Protein AF-A0A2H1W1T4-F1 (afdb_monomer)

Sequence (93 aa):
MERRDDLRLRVWCACILADDWSSCRVDAPAQELSDKMFFRLIDLVHLMGADLQLLLPAAEDVLTAPELAELAGDPRVHYLLKYGYQCLGHDHA

Secondary structure (DSSP, 8-state):
-HHHHHHHHHHHHHHHHTS--TT--SSSHHHHHHTSHHHHHHHHHHHTT--HHHHSPPHHHHHT-GGGTTGGG-HHHHHHHHHHHHHHHHTT-

pLDDT: mean 88.73, std 10.02, range [39.25, 96.56]

Organism: Spodoptera frugiperda (NCBI:txid7108)

Mean predicted aligned error: 4.1 Å

Nearest PDB structures (foldseek):
  7tdz-assembly1_I  TM=9.023E-01  e=1.128E-03  Xenopus laevis
  7tdz-assembly1_i  TM=9.023E-01  e=1.128E-03  Xenopus laevis

Foldseek 3Di:
DVVVLVVLLVVLLVQQVVDDPPPQDPVCLCVSCCPGSNNVVVVVCVVVVHDCVVRPDDLVCNLPPPSCVVVNVDVSSVNSSVVVVVVVVVVVD

Structure (mmCIF, N/CA/C/O backbone):
data_AF-A0A2H1W1T4-F1
#
_entry.id   AF-A0A2H1W1T4-F1
#
loop_
_atom_site.group_PDB
_atom_site.id
_atom_site.type_symbol
_atom_site.label_atom_id
_atom_site.label_alt_id
_atom_site.label_comp_id
_atom_site.label_asym_id
_atom_site.label_entity_id
_atom_site.label_seq_id
_atom_site.pdbx_PDB_ins_code
_atom_site.Cartn_x
_atom_site.Cartn_y
_atom_site.Cartn_z
_atom_site.occupancy
_atom_site.B_iso_or_equiv
_atom_site.auth_seq_id
_atom_site.auth_comp_id
_atom_site.auth_asym_id
_atom_site.auth_atom_id
_atom_site.pdbx_PDB_model_num
ATOM 1 N N . MET A 1 1 ? -16.122 10.122 -13.927 1.00 59.16 1 MET A N 1
ATOM 2 C CA . MET A 1 1 ? -14.698 10.069 -13.540 1.00 59.16 1 MET A CA 1
ATOM 3 C C . MET A 1 1 ? -14.583 9.459 -12.148 1.00 59.16 1 MET A C 1
ATOM 5 O O . MET A 1 1 ? -13.969 8.410 -12.049 1.00 59.16 1 MET A O 1
ATOM 9 N N . GLU A 1 2 ? -15.347 9.970 -11.175 1.00 69.00 2 GLU A N 1
ATOM 10 C CA . GLU A 1 2 ? -15.462 9.480 -9.781 1.00 69.00 2 GLU A CA 1
ATOM 11 C C . GLU A 1 2 ? -15.522 7.949 -9.638 1.00 69.00 2 GLU A C 1
ATOM 13 O O . GLU A 1 2 ? -14.606 7.352 -9.092 1.00 69.00 2 GLU A O 1
ATOM 18 N N . ARG A 1 3 ? -16.491 7.269 -10.268 1.00 86.25 3 ARG A N 1
ATOM 19 C CA . ARG A 1 3 ? -16.639 5.804 -10.122 1.00 86.25 3 ARG A CA 1
ATOM 20 C C . ARG A 1 3 ? -15.398 4.985 -10.508 1.00 86.25 3 ARG A C 1
ATOM 22 O O . ARG A 1 3 ? -15.193 3.901 -9.969 1.00 86.25 3 ARG A O 1
ATOM 29 N N . ARG A 1 4 ? -14.608 5.442 -11.485 1.00 87.81 4 ARG A N 1
ATOM 30 C CA . ARG A 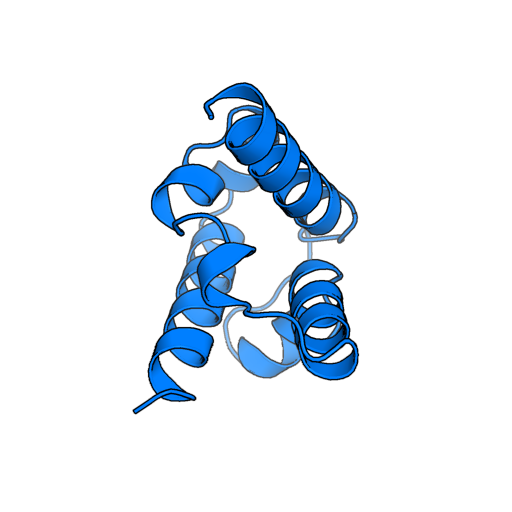1 4 ? -13.383 4.735 -11.896 1.00 87.81 4 ARG A CA 1
ATOM 31 C C . ARG A 1 4 ? -12.312 4.885 -10.824 1.00 87.81 4 ARG A C 1
ATOM 33 O O . ARG A 1 4 ? -11.651 3.906 -10.497 1.00 87.81 4 ARG A O 1
ATOM 40 N N . ASP A 1 5 ? -12.157 6.094 -10.304 1.00 90.19 5 ASP A N 1
ATOM 41 C CA . ASP A 1 5 ? -11.129 6.415 -9.324 1.00 90.19 5 ASP A CA 1
ATOM 42 C C . ASP A 1 5 ? -11.474 5.770 -7.964 1.00 90.19 5 ASP A C 1
ATOM 44 O O . ASP A 1 5 ? -10.583 5.215 -7.323 1.00 90.19 5 ASP A O 1
ATOM 48 N N . ASP A 1 6 ? -12.767 5.668 -7.625 1.00 92.38 6 ASP A N 1
ATOM 49 C CA . ASP A 1 6 ? -13.270 4.893 -6.481 1.00 92.38 6 ASP A CA 1
ATOM 50 C C . ASP A 1 6 ? -12.961 3.396 -6.620 1.00 92.38 6 ASP A C 1
ATOM 52 O O . ASP A 1 6 ? -12.453 2.757 -5.703 1.00 92.38 6 ASP A O 1
ATOM 56 N N . LEU A 1 7 ? -13.264 2.800 -7.781 1.00 93.75 7 LEU A N 1
ATOM 57 C CA . LEU A 1 7 ? -12.988 1.380 -8.025 1.00 93.75 7 LEU A CA 1
ATOM 58 C C . LEU A 1 7 ? -11.490 1.088 -7.982 1.00 93.75 7 LEU A C 1
ATOM 60 O O . LEU A 1 7 ? -11.082 0.065 -7.438 1.00 93.75 7 LEU A O 1
ATOM 64 N N . ARG A 1 8 ? -10.680 1.999 -8.522 1.00 94.56 8 ARG A N 1
ATOM 65 C CA . ARG A 1 8 ? -9.223 1.941 -8.452 1.00 94.56 8 ARG A CA 1
ATOM 66 C C . ARG A 1 8 ? -8.770 1.936 -6.993 1.00 94.56 8 ARG A C 1
ATOM 68 O O . ARG A 1 8 ? -8.110 0.984 -6.594 1.00 94.56 8 ARG A O 1
ATOM 75 N N . LEU A 1 9 ? -9.185 2.915 -6.185 1.00 95.38 9 LEU A N 1
ATOM 76 C CA . LEU A 1 9 ? -8.853 2.974 -4.756 1.00 95.38 9 LEU A CA 1
ATOM 77 C C . LEU A 1 9 ? -9.232 1.678 -4.023 1.00 95.38 9 LEU A C 1
ATOM 79 O O . LEU A 1 9 ? -8.417 1.125 -3.286 1.00 9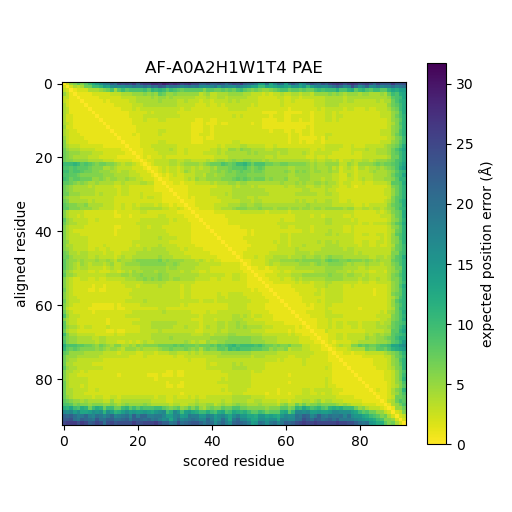5.38 9 LEU A O 1
ATOM 83 N N . ARG A 1 10 ? -10.426 1.142 -4.294 1.00 95.81 10 ARG A N 1
ATOM 84 C CA . ARG A 1 10 ? -10.909 -0.106 -3.685 1.00 95.81 10 ARG A CA 1
ATOM 85 C C . ARG A 1 10 ? -10.052 -1.320 -4.028 1.00 95.81 10 ARG A C 1
ATOM 87 O O . ARG A 1 10 ? -9.838 -2.154 -3.155 1.00 95.81 10 ARG A O 1
ATOM 94 N N . VAL A 1 11 ? -9.553 -1.431 -5.261 1.00 95.94 11 VAL A N 1
ATOM 95 C CA . VAL A 1 11 ? -8.635 -2.520 -5.647 1.00 95.94 11 VAL A CA 1
ATOM 96 C C . VAL A 1 11 ? -7.345 -2.444 -4.832 1.00 95.94 11 VAL A C 1
ATOM 98 O O . VAL A 1 11 ? -6.927 -3.446 -4.259 1.00 95.94 11 VAL A O 1
ATOM 101 N N . TRP A 1 12 ? -6.755 -1.255 -4.708 1.00 95.88 12 TRP A N 1
ATOM 102 C CA . TRP A 1 12 ? -5.528 -1.066 -3.931 1.00 95.88 12 TRP A CA 1
ATOM 103 C C . TRP A 1 12 ? -5.730 -1.325 -2.436 1.00 95.88 12 TRP A C 1
ATOM 105 O O . TRP A 1 12 ? -4.910 -2.001 -1.816 1.00 95.88 12 TRP A O 1
ATOM 115 N N . CYS A 1 13 ? -6.849 -0.869 -1.870 1.00 95.94 13 CYS A N 1
ATOM 116 C CA . CYS A 1 13 ? -7.211 -1.156 -0.483 1.00 95.94 13 CYS A CA 1
ATOM 117 C C . CYS A 1 13 ? -7.416 -2.660 -0.255 1.00 95.94 13 CYS A C 1
ATOM 119 O O . CYS A 1 13 ? -6.936 -3.200 0.736 1.00 95.94 13 CYS A O 1
ATOM 121 N N . ALA A 1 14 ? -8.059 -3.360 -1.195 1.00 96.56 14 ALA A N 1
ATOM 122 C CA . ALA A 1 14 ? -8.227 -4.809 -1.122 1.00 96.56 14 ALA A CA 1
ATOM 123 C C . ALA A 1 14 ? -6.885 -5.556 -1.164 1.00 96.56 14 ALA A C 1
ATOM 125 O O . ALA A 1 14 ? -6.716 -6.530 -0.436 1.00 96.56 14 ALA A O 1
ATOM 126 N N . CYS A 1 15 ? -5.919 -5.096 -1.965 1.00 95.69 15 CYS A N 1
ATOM 127 C CA . CYS A 1 15 ? -4.567 -5.655 -1.961 1.00 95.69 15 CYS A CA 1
ATOM 128 C C . CYS A 1 15 ? -3.876 -5.455 -0.610 1.00 95.69 15 CYS A C 1
ATOM 130 O O . CYS A 1 15 ? -3.316 -6.406 -0.085 1.00 95.69 15 CYS A O 1
ATOM 132 N N . ILE A 1 16 ? -3.969 -4.265 -0.015 1.00 94.62 16 ILE A N 1
ATOM 133 C CA . ILE A 1 16 ? -3.393 -4.000 1.311 1.00 94.62 16 ILE A CA 1
ATOM 134 C C . ILE A 1 16 ? -4.047 -4.894 2.373 1.00 94.62 16 ILE A C 1
ATOM 136 O O . ILE A 1 16 ? -3.348 -5.488 3.185 1.00 94.62 16 ILE A O 1
ATOM 140 N N . LEU A 1 17 ? -5.371 -5.051 2.346 1.00 94.81 17 LEU A N 1
ATOM 141 C CA . LEU A 1 17 ? -6.104 -5.913 3.282 1.00 94.81 17 LEU A CA 1
ATOM 142 C C . LEU A 1 17 ? -5.834 -7.411 3.089 1.00 94.81 17 LEU A C 1
ATOM 144 O O . LEU A 1 17 ? -6.098 -8.192 3.999 1.00 94.81 17 LEU A O 1
ATOM 148 N N . ALA A 1 18 ? -5.349 -7.826 1.916 1.00 94.56 18 ALA A N 1
ATOM 149 C CA . ALA A 1 18 ? -5.023 -9.223 1.645 1.00 94.56 18 ALA A CA 1
ATOM 150 C C . ALA A 1 18 ? -3.747 -9.687 2.364 1.00 94.56 18 ALA A C 1
ATOM 152 O O . ALA A 1 18 ? -3.523 -10.891 2.494 1.00 94.56 18 ALA A O 1
ATOM 153 N N . ASP A 1 19 ? -2.915 -8.750 2.815 1.00 93.25 19 ASP A N 1
ATOM 154 C CA . ASP A 1 19 ? -1.674 -9.044 3.511 1.00 93.25 19 ASP A CA 1
ATOM 155 C C . ASP A 1 19 ? -1.866 -9.129 5.030 1.00 93.25 19 ASP A C 1
ATOM 157 O O . ASP A 1 19 ? -2.651 -8.395 5.629 1.00 93.25 19 ASP A O 1
ATOM 161 N N . ASP A 1 20 ? -1.075 -9.983 5.682 1.00 90.88 20 ASP A N 1
ATOM 162 C CA . ASP A 1 20 ? -0.933 -9.950 7.138 1.00 90.88 20 ASP A CA 1
ATOM 163 C C . ASP A 1 20 ? 0.067 -8.859 7.544 1.00 90.88 20 ASP A C 1
ATOM 165 O O . ASP A 1 20 ? 1.232 -8.868 7.132 1.00 90.88 20 ASP A O 1
ATOM 169 N N . TRP A 1 21 ? -0.389 -7.918 8.366 1.00 91.69 21 TRP A N 1
ATOM 170 C CA . TRP A 1 21 ? 0.408 -6.805 8.881 1.00 91.69 21 TRP A CA 1
ATOM 171 C C . TRP A 1 21 ? 0.797 -6.963 10.354 1.00 91.69 21 TRP A C 1
ATOM 173 O O . TRP A 1 21 ? 1.619 -6.195 10.854 1.00 91.69 21 TRP A O 1
ATOM 183 N N . SER A 1 22 ? 0.253 -7.954 11.064 1.00 88.56 22 SER A N 1
ATOM 184 C CA . SER A 1 22 ? 0.396 -8.082 12.520 1.00 88.56 22 SER A CA 1
ATOM 185 C C . SER A 1 22 ? 1.860 -8.201 12.974 1.00 88.56 22 SER A C 1
ATOM 187 O O . SER A 1 22 ? 2.270 -7.594 13.974 1.00 88.56 22 SER A O 1
ATOM 189 N N . SER A 1 23 ? 2.671 -8.913 12.187 1.00 86.31 23 SER A N 1
ATOM 190 C CA . SER A 1 23 ? 4.087 -9.187 12.438 1.00 86.31 23 SER A CA 1
ATOM 191 C C . SER A 1 23 ? 5.052 -8.337 11.605 1.00 86.31 23 SER A C 1
ATOM 193 O O . SER A 1 23 ? 6.230 -8.683 11.522 1.00 86.31 23 SER A O 1
ATOM 195 N N . CYS A 1 24 ? 4.588 -7.253 10.972 1.00 89.25 24 CYS A N 1
ATOM 196 C CA . CYS A 1 24 ? 5.459 -6.437 10.129 1.00 89.25 24 CYS A CA 1
ATOM 197 C C . CYS A 1 24 ? 6.577 -5.767 10.945 1.00 89.25 24 CYS A C 1
ATOM 199 O O . CYS A 1 24 ? 6.368 -5.287 12.071 1.00 89.25 24 CYS A O 1
ATOM 201 N N . ARG A 1 25 ? 7.781 -5.738 10.365 1.00 89.38 25 ARG A N 1
ATOM 202 C CA . ARG A 1 25 ? 8.951 -5.081 10.951 1.00 89.38 25 ARG A CA 1
ATOM 203 C C . ARG A 1 25 ? 9.256 -3.770 10.229 1.00 89.38 25 ARG A C 1
ATOM 205 O O . ARG A 1 25 ? 9.022 -3.620 9.039 1.00 89.38 25 ARG A O 1
ATOM 212 N N . VAL A 1 26 ? 9.793 -2.798 10.957 1.00 91.62 26 VAL A N 1
ATOM 213 C CA . VAL A 1 26 ? 10.128 -1.472 10.398 1.00 91.62 26 VAL A CA 1
ATOM 214 C C . VAL A 1 26 ? 11.632 -1.266 10.205 1.00 91.62 26 VAL A C 1
ATOM 216 O O . VAL A 1 26 ? 12.045 -0.247 9.666 1.00 91.62 26 VAL A O 1
ATOM 219 N N . ASP A 1 27 ? 12.455 -2.224 10.635 1.00 92.19 27 ASP A N 1
ATOM 220 C CA . ASP A 1 27 ? 13.919 -2.192 10.532 1.00 92.19 27 ASP A CA 1
ATOM 221 C C . ASP A 1 27 ? 14.435 -2.568 9.131 1.00 92.19 27 ASP A C 1
ATOM 223 O O . ASP A 1 27 ? 15.534 -2.171 8.750 1.00 92.19 27 ASP A O 1
ATOM 227 N N . ALA A 1 28 ? 13.628 -3.294 8.352 1.00 90.25 28 ALA A N 1
ATOM 228 C CA . ALA A 1 28 ? 13.912 -3.678 6.971 1.00 90.25 28 ALA A CA 1
ATOM 229 C C . ALA A 1 28 ? 12.686 -3.446 6.058 1.00 90.25 28 ALA A C 1
ATOM 231 O O . ALA A 1 28 ? 12.141 -4.398 5.498 1.00 90.25 28 ALA A O 1
ATOM 232 N N . PRO A 1 29 ? 12.233 -2.190 5.881 1.00 92.06 29 PRO A N 1
ATOM 233 C CA . PRO A 1 29 ? 10.939 -1.884 5.265 1.00 92.06 29 PRO A CA 1
ATOM 234 C C . PRO A 1 29 ? 10.822 -2.350 3.808 1.00 92.06 29 PRO A C 1
ATOM 236 O O . PRO A 1 29 ? 9.773 -2.848 3.414 1.00 92.06 29 PRO A O 1
ATOM 239 N N . ALA A 1 30 ? 11.898 -2.263 3.020 1.00 90.00 30 ALA A N 1
ATOM 240 C CA . ALA A 1 30 ? 11.907 -2.760 1.643 1.00 90.00 30 ALA A CA 1
ATOM 241 C C . ALA A 1 30 ? 11.690 -4.283 1.562 1.00 90.00 30 ALA A C 1
ATOM 243 O O . ALA A 1 30 ? 10.951 -4.748 0.700 1.00 90.00 30 ALA A O 1
ATOM 244 N N . GLN A 1 31 ? 12.298 -5.049 2.476 1.00 90.94 31 GLN A N 1
ATOM 245 C CA . GLN A 1 31 ? 12.134 -6.507 2.533 1.00 90.94 31 GLN A CA 1
ATOM 246 C C . GLN A 1 31 ? 10.730 -6.886 3.007 1.00 90.94 31 GLN A C 1
ATOM 248 O O . GLN A 1 31 ? 10.133 -7.822 2.492 1.00 90.94 31 GLN A O 1
ATOM 253 N N . GLU A 1 32 ? 10.186 -6.144 3.971 1.00 92.12 32 GLU A N 1
ATOM 254 C CA . GLU A 1 32 ? 8.833 -6.402 4.466 1.00 92.12 32 GLU A CA 1
ATOM 255 C C . GLU A 1 32 ? 7.756 -6.083 3.436 1.00 92.12 32 GLU A C 1
ATOM 257 O O . GLU A 1 32 ? 6.719 -6.740 3.410 1.00 92.12 32 GLU A O 1
ATOM 262 N N . LEU A 1 33 ? 7.994 -5.090 2.579 1.00 91.38 33 LEU A N 1
ATOM 263 C CA . LEU A 1 33 ? 7.056 -4.696 1.538 1.00 91.38 33 LEU A CA 1
ATOM 264 C C . LEU A 1 33 ? 7.156 -5.550 0.277 1.00 91.38 33 LEU A C 1
ATOM 266 O O . LEU A 1 33 ? 6.128 -5.749 -0.359 1.00 91.38 33 LEU A O 1
ATOM 270 N N . SER A 1 34 ? 8.332 -6.081 -0.078 1.00 89.00 34 S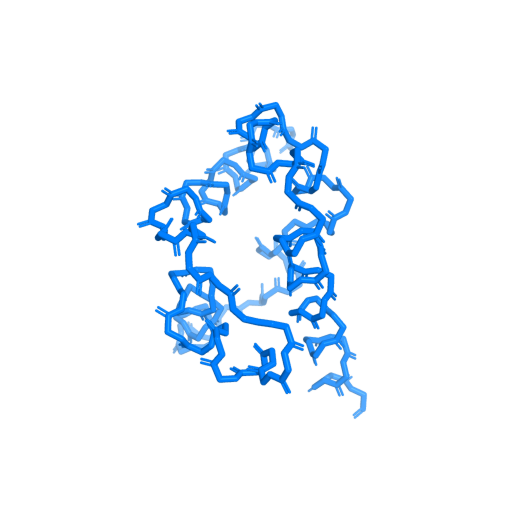ER A N 1
ATOM 271 C CA . SER A 1 34 ? 8.527 -6.799 -1.349 1.00 89.00 34 SER A CA 1
ATOM 272 C C . SER A 1 34 ? 7.604 -8.007 -1.529 1.00 89.00 34 SER A C 1
ATOM 274 O O . SER A 1 34 ? 7.265 -8.366 -2.653 1.00 89.00 34 SER A O 1
ATOM 276 N N . ASP A 1 35 ? 7.165 -8.622 -0.429 1.00 88.62 35 ASP A N 1
ATOM 277 C CA . ASP A 1 35 ? 6.252 -9.768 -0.462 1.00 88.62 35 ASP A CA 1
ATOM 278 C C . ASP A 1 35 ? 4.771 -9.413 -0.308 1.00 88.62 35 ASP A C 1
ATOM 280 O O . ASP A 1 35 ? 3.916 -10.290 -0.463 1.00 88.62 35 ASP A O 1
ATOM 284 N N . LYS A 1 36 ? 4.451 -8.143 -0.047 1.00 92.94 36 LYS A N 1
ATOM 285 C CA . LYS A 1 36 ? 3.075 -7.671 0.118 1.00 92.94 36 LYS A CA 1
ATOM 286 C C . LYS A 1 36 ? 2.368 -7.601 -1.229 1.00 92.94 36 LYS A C 1
ATOM 288 O O . LYS A 1 36 ? 2.937 -7.171 -2.236 1.00 92.94 36 LYS A O 1
ATOM 293 N N . MET A 1 37 ? 1.094 -7.971 -1.248 1.00 94.50 37 MET A N 1
ATOM 294 C CA . MET A 1 37 ? 0.224 -7.899 -2.416 1.00 94.50 37 MET A CA 1
ATOM 295 C C . MET A 1 37 ? 0.180 -6.489 -3.015 1.00 94.50 37 MET A C 1
ATOM 297 O O . MET A 1 37 ? 0.114 -6.348 -4.234 1.00 94.50 37 MET A O 1
ATOM 3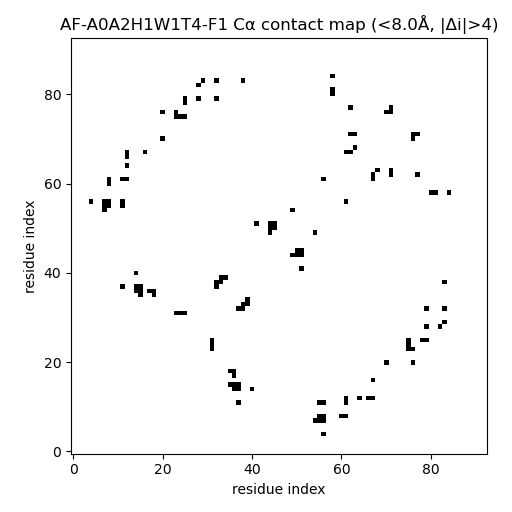01 N N . PHE A 1 38 ? 0.281 -5.449 -2.182 1.00 90.94 38 PHE A N 1
ATOM 302 C CA . PHE A 1 38 ? 0.417 -4.066 -2.649 1.00 90.94 38 PHE A CA 1
ATOM 303 C C . PHE A 1 38 ? 1.604 -3.877 -3.616 1.00 90.94 38 PHE A C 1
ATOM 305 O O . PHE A 1 38 ? 1.423 -3.347 -4.711 1.00 90.94 38 PHE A O 1
ATOM 312 N N . PHE A 1 39 ? 2.799 -4.358 -3.258 1.00 89.38 39 PHE A N 1
ATOM 313 C CA . PHE A 1 39 ? 3.992 -4.263 -4.113 1.00 89.38 39 PHE A CA 1
ATOM 314 C C . PHE A 1 39 ? 3.918 -5.199 -5.317 1.00 89.38 39 PHE A C 1
ATOM 316 O O . PHE A 1 39 ? 4.241 -4.798 -6.431 1.00 89.38 39 PHE A O 1
ATOM 323 N N . ARG A 1 40 ? 3.380 -6.408 -5.142 1.00 92.69 40 ARG A N 1
ATOM 324 C CA . ARG A 1 40 ? 3.166 -7.330 -6.269 1.00 92.69 40 ARG A CA 1
ATOM 325 C C . ARG A 1 40 ? 2.209 -6.760 -7.318 1.00 92.69 40 ARG A C 1
ATOM 327 O O . ARG A 1 40 ? 2.384 -7.018 -8.506 1.00 92.69 40 ARG A O 1
ATOM 334 N N . LEU A 1 41 ? 1.207 -5.977 -6.906 1.00 93.44 41 LEU A N 1
ATOM 335 C CA . LEU A 1 41 ? 0.325 -5.278 -7.840 1.00 93.44 41 LEU A CA 1
ATOM 336 C C . LEU A 1 41 ? 1.072 -4.175 -8.604 1.00 93.44 41 LEU A C 1
ATOM 338 O O . LEU A 1 41 ? 0.847 -4.019 -9.803 1.00 93.44 41 LEU A O 1
ATOM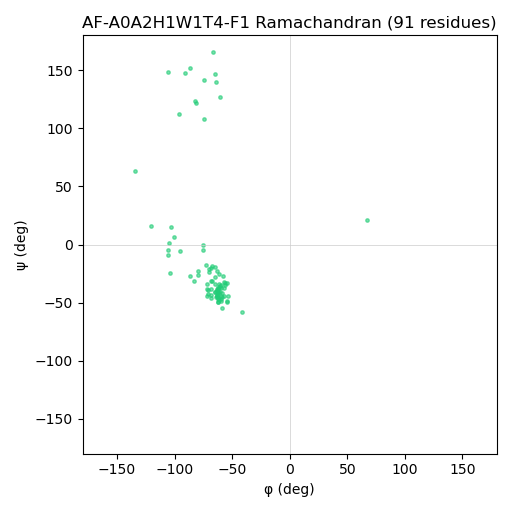 342 N N . ILE A 1 42 ? 1.980 -3.448 -7.948 1.00 91.56 42 ILE A N 1
ATOM 343 C CA . ILE A 1 42 ? 2.856 -2.473 -8.613 1.00 91.56 42 ILE A CA 1
ATOM 344 C C . ILE A 1 42 ? 3.708 -3.162 -9.683 1.00 91.56 42 ILE A C 1
ATOM 346 O O . ILE A 1 42 ? 3.744 -2.703 -10.826 1.00 91.56 42 ILE A O 1
ATOM 350 N N . ASP A 1 43 ? 4.345 -4.281 -9.346 1.00 90.75 43 ASP A N 1
ATOM 351 C CA . ASP A 1 43 ? 5.156 -5.052 -10.293 1.00 90.75 43 ASP A CA 1
ATOM 352 C C . ASP A 1 43 ? 4.320 -5.556 -11.472 1.00 90.75 43 ASP A C 1
ATOM 354 O O . ASP A 1 43 ? 4.750 -5.493 -12.625 1.00 90.75 43 ASP A O 1
ATOM 358 N N . LEU A 1 44 ? 3.093 -6.012 -11.207 1.00 93.00 44 LEU A N 1
ATOM 359 C CA . LEU A 1 44 ? 2.169 -6.454 -12.246 1.00 93.00 44 LEU A CA 1
ATOM 360 C C . LEU A 1 44 ? 1.782 -5.313 -13.195 1.00 93.00 44 LEU A C 1
ATOM 362 O O . LEU A 1 44 ? 1.772 -5.510 -14.409 1.00 93.00 44 LEU A O 1
ATOM 366 N N . VAL A 1 45 ? 1.484 -4.123 -12.667 1.00 92.50 45 VAL A N 1
ATOM 367 C CA . VAL A 1 45 ? 1.169 -2.935 -13.478 1.00 92.50 45 VAL A CA 1
ATOM 368 C C . VAL A 1 45 ? 2.333 -2.591 -14.410 1.00 92.50 45 VAL A C 1
ATOM 370 O O . VAL A 1 45 ? 2.114 -2.398 -15.609 1.00 92.50 45 VAL A O 1
ATOM 373 N N . HIS A 1 46 ? 3.564 -2.603 -13.890 1.00 89.50 46 HIS A N 1
ATOM 374 C CA . HIS A 1 46 ? 4.769 -2.405 -14.697 1.00 89.50 46 HIS A CA 1
ATOM 375 C C . HIS A 1 46 ? 4.945 -3.496 -15.758 1.00 89.50 46 HIS A C 1
ATOM 377 O O . HIS A 1 46 ? 5.197 -3.186 -16.922 1.00 89.50 46 HIS A O 1
ATOM 383 N N . LEU A 1 47 ? 4.768 -4.769 -15.390 1.00 93.25 47 LEU A N 1
ATOM 384 C CA . LEU A 1 47 ? 4.876 -5.906 -16.308 1.00 93.25 47 LEU A CA 1
ATOM 385 C C . LEU A 1 47 ? 3.864 -5.818 -17.458 1.00 93.25 47 LEU A C 1
ATOM 387 O O . LEU A 1 47 ? 4.164 -6.204 -18.587 1.00 93.25 47 LEU A O 1
ATOM 391 N N . MET A 1 48 ? 2.671 -5.293 -17.184 1.00 93.88 48 MET A N 1
ATOM 392 C CA . MET A 1 48 ? 1.630 -5.068 -18.186 1.00 93.88 48 MET A CA 1
ATOM 393 C C . MET A 1 48 ? 1.903 -3.849 -19.085 1.00 93.88 48 MET A C 1
ATOM 395 O O . MET A 1 48 ? 1.137 -3.609 -20.018 1.00 93.88 48 MET A O 1
ATOM 399 N N . GLY A 1 49 ? 2.968 -3.081 -18.827 1.00 91.56 49 GLY A N 1
ATOM 400 C CA . GLY A 1 49 ? 3.295 -1.856 -19.559 1.00 91.56 49 GLY A CA 1
ATOM 401 C C . GLY A 1 49 ? 2.285 -0.729 -19.337 1.00 91.56 49 GLY A C 1
ATOM 402 O O . GLY A 1 49 ? 2.166 0.163 -20.177 1.00 91.56 49 GLY A O 1
ATOM 403 N N . ALA A 1 50 ? 1.518 -0.789 -18.246 1.00 91.44 50 ALA A N 1
ATOM 404 C CA . ALA A 1 50 ? 0.542 0.231 -17.904 1.00 91.44 50 ALA A CA 1
ATOM 405 C C . ALA A 1 50 ? 1.198 1.367 -17.106 1.00 91.44 50 ALA A C 1
ATOM 407 O O . ALA A 1 50 ? 2.177 1.164 -16.390 1.00 91.44 50 ALA A O 1
ATOM 408 N N . ASP A 1 51 ? 0.639 2.571 -17.222 1.00 90.06 51 ASP A N 1
ATOM 409 C CA . ASP A 1 51 ? 1.126 3.734 -16.483 1.00 90.06 51 ASP A CA 1
ATOM 410 C C . ASP A 1 51 ? 0.704 3.643 -15.009 1.00 90.06 51 ASP A C 1
ATOM 412 O O . ASP A 1 51 ? -0.475 3.809 -14.668 1.00 90.06 51 ASP A O 1
ATOM 416 N N . LEU A 1 52 ? 1.676 3.382 -14.131 1.00 89.44 52 LEU A N 1
ATOM 417 C CA . LEU A 1 52 ? 1.447 3.316 -12.693 1.00 89.44 52 LEU A CA 1
ATOM 418 C C . LEU A 1 52 ? 0.924 4.643 -12.141 1.00 89.44 52 LEU A C 1
ATOM 420 O O . LEU A 1 52 ? 0.055 4.610 -11.281 1.00 89.44 52 LEU A O 1
ATOM 424 N N . GLN A 1 53 ? 1.361 5.798 -12.648 1.00 86.88 53 GLN A N 1
ATOM 425 C CA . GLN A 1 53 ? 0.889 7.102 -12.160 1.00 86.88 53 GLN A CA 1
ATOM 426 C C . GLN A 1 53 ? -0.605 7.308 -12.446 1.00 86.88 53 GLN A C 1
ATOM 428 O O . GLN A 1 53 ? -1.310 7.992 -11.704 1.00 86.88 53 GLN A O 1
ATOM 433 N N . LEU A 1 54 ? -1.119 6.671 -13.503 1.00 88.06 54 LEU A N 1
ATOM 434 C CA . LEU A 1 54 ? -2.544 6.679 -13.822 1.00 88.06 54 LEU A CA 1
ATOM 435 C C . LEU A 1 54 ? -3.345 5.685 -12.966 1.00 88.06 54 LEU A C 1
ATOM 437 O O . LEU A 1 54 ? -4.550 5.870 -12.771 1.00 88.06 54 LEU A O 1
ATOM 441 N N . LEU A 1 55 ? -2.716 4.619 -12.471 1.00 91.69 55 LEU A N 1
ATOM 442 C CA . LEU A 1 55 ? -3.393 3.522 -11.773 1.00 91.69 55 LEU A CA 1
ATOM 443 C C . LEU A 1 55 ? -3.212 3.536 -10.255 1.00 91.69 55 LEU A C 1
ATOM 445 O O . LEU A 1 55 ? -4.078 3.012 -9.557 1.00 91.69 55 LEU A O 1
ATOM 449 N N . LEU A 1 56 ? -2.147 4.134 -9.741 1.00 92.81 56 LEU A N 1
ATOM 450 C CA . LEU A 1 56 ? -1.868 4.261 -8.320 1.00 92.81 56 LEU A CA 1
ATOM 451 C C . LEU A 1 56 ? -2.651 5.464 -7.753 1.00 92.81 56 LEU A C 1
ATOM 453 O O . LEU A 1 56 ? -2.538 6.572 -8.279 1.00 92.81 56 LEU A O 1
ATOM 457 N N . PRO A 1 57 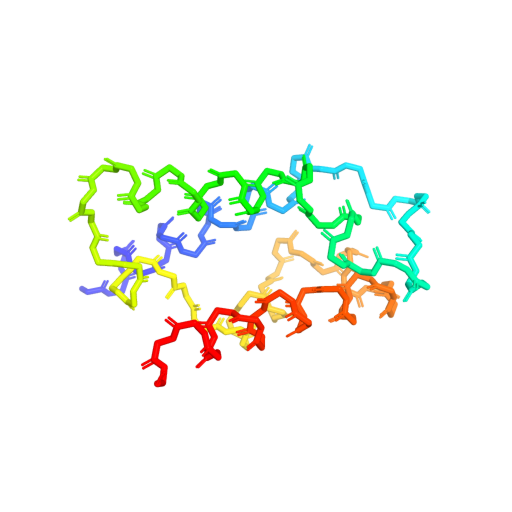? -3.488 5.277 -6.719 1.00 93.88 57 PRO A N 1
ATOM 458 C CA . PRO A 1 57 ? -4.134 6.374 -6.009 1.00 93.88 57 PRO A CA 1
ATOM 459 C C . PRO A 1 57 ? -3.104 7.222 -5.260 1.00 93.88 57 PRO A C 1
ATOM 461 O O . PRO A 1 57 ? -1.970 6.793 -5.043 1.00 93.88 57 PRO A O 1
ATOM 464 N N . ALA A 1 58 ? -3.496 8.418 -4.818 1.00 92.00 58 ALA A N 1
ATOM 465 C CA . ALA A 1 58 ? -2.619 9.190 -3.952 1.00 92.00 58 ALA A CA 1
ATOM 466 C C . ALA A 1 58 ? -2.420 8.458 -2.616 1.00 92.00 58 ALA A C 1
ATOM 468 O O . ALA A 1 58 ? -3.331 7.810 -2.097 1.00 92.00 58 ALA A O 1
ATOM 469 N N . ALA A 1 59 ? -1.232 8.603 -2.025 1.00 91.00 59 ALA A N 1
ATOM 470 C CA . ALA A 1 59 ? -0.933 7.997 -0.730 1.00 91.00 59 ALA A CA 1
ATOM 471 C C . ALA A 1 59 ? -1.926 8.443 0.352 1.00 91.00 59 ALA A C 1
ATOM 473 O O . ALA A 1 59 ? -2.322 7.643 1.193 1.00 91.00 59 ALA A O 1
ATOM 474 N N . GLU A 1 60 ? -2.346 9.710 0.320 1.00 91.06 60 GLU A N 1
ATOM 475 C CA . GLU A 1 60 ? -3.331 10.256 1.255 1.00 91.06 60 GLU A CA 1
ATOM 476 C C . GLU A 1 60 ? -4.695 9.567 1.122 1.00 91.06 60 GLU A C 1
ATOM 478 O O . GLU A 1 60 ? -5.272 9.189 2.141 1.00 91.06 60 GLU A O 1
ATOM 483 N N . ASP A 1 61 ? -5.158 9.302 -0.103 1.00 93.31 61 ASP A N 1
ATOM 484 C CA . ASP A 1 61 ? -6.430 8.611 -0.349 1.00 93.31 61 ASP A CA 1
ATOM 485 C C . ASP A 1 61 ? -6.407 7.186 0.217 1.00 93.31 61 ASP A C 1
ATOM 487 O O . ASP A 1 61 ? -7.372 6.739 0.828 1.00 93.31 61 ASP A O 1
ATOM 491 N N . VAL A 1 62 ? -5.286 6.473 0.064 1.00 93.25 62 VAL A N 1
ATOM 492 C CA . VAL A 1 62 ? -5.119 5.124 0.628 1.00 93.25 62 VAL A CA 1
ATOM 493 C C . VAL A 1 62 ? -5.049 5.162 2.153 1.00 93.25 62 VAL A C 1
ATOM 495 O O . VAL A 1 62 ? -5.715 4.378 2.819 1.00 93.25 62 VAL A O 1
ATOM 498 N N . LEU A 1 63 ? -4.263 6.075 2.726 1.00 90.38 63 LEU A N 1
ATOM 499 C CA . LEU A 1 63 ? -4.070 6.164 4.179 1.00 90.38 63 LEU A CA 1
ATOM 500 C C . LEU A 1 63 ? -5.316 6.652 4.928 1.00 90.38 63 LEU A C 1
ATOM 502 O O . LEU A 1 63 ? -5.412 6.443 6.136 1.00 90.38 63 LEU A O 1
ATOM 506 N N . THR A 1 64 ? -6.237 7.321 4.236 1.00 92.12 64 THR A N 1
ATOM 507 C CA . THR A 1 64 ? -7.510 7.808 4.790 1.00 92.12 64 THR A CA 1
ATOM 508 C C . THR A 1 64 ? -8.712 6.968 4.354 1.00 92.12 64 THR A C 1
ATOM 510 O O . THR A 1 64 ? -9.839 7.263 4.759 1.00 92.12 64 THR A O 1
ATOM 513 N N . ALA A 1 65 ? -8.488 5.903 3.575 1.00 94.38 65 ALA A N 1
ATOM 514 C CA . ALA A 1 65 ? -9.538 5.016 3.100 1.00 94.38 65 ALA A CA 1
ATOM 515 C C . ALA A 1 65 ? -10.273 4.354 4.284 1.00 94.38 65 ALA A C 1
ATOM 517 O O . ALA A 1 65 ? -9.628 3.716 5.126 1.00 94.38 65 ALA A O 1
ATOM 518 N N . PRO A 1 66 ? -11.615 4.444 4.353 1.00 92.50 66 PRO A N 1
ATOM 519 C CA . PRO A 1 66 ? -12.394 3.826 5.424 1.00 92.50 66 PRO A CA 1
ATOM 520 C C . PRO A 1 66 ? -12.165 2.316 5.548 1.00 92.50 66 PRO A C 1
ATOM 522 O O . PRO A 1 66 ? -12.189 1.783 6.655 1.00 92.50 66 PRO A O 1
ATOM 525 N N . GLU A 1 67 ? -11.910 1.624 4.433 1.00 92.25 67 GLU A N 1
ATOM 526 C CA . GLU A 1 67 ? -11.620 0.188 4.407 1.00 92.25 67 GLU A CA 1
ATOM 527 C C . GLU A 1 67 ? -10.356 -0.187 5.191 1.00 92.25 67 GLU A C 1
ATOM 529 O O . GLU A 1 67 ? -10.238 -1.317 5.656 1.00 92.25 67 GLU A O 1
ATOM 534 N N . LEU A 1 68 ? -9.420 0.751 5.351 1.00 92.88 68 LEU A N 1
ATOM 535 C CA . LEU A 1 68 ? -8.151 0.539 6.043 1.00 92.88 68 LEU A CA 1
ATOM 536 C C . LEU A 1 68 ? -8.160 1.074 7.480 1.00 92.88 68 LEU A C 1
ATOM 538 O O . LEU A 1 68 ? -7.122 1.034 8.132 1.00 92.88 68 LEU A O 1
ATOM 542 N N . ALA A 1 69 ? -9.297 1.547 8.002 1.00 89.62 69 ALA A N 1
ATOM 543 C CA . ALA A 1 69 ? -9.370 2.224 9.300 1.00 89.62 69 ALA A CA 1
ATOM 544 C C . ALA A 1 69 ? -8.814 1.395 10.478 1.00 89.62 69 ALA A C 1
ATOM 546 O O . ALA A 1 69 ? -8.199 1.954 11.384 1.00 89.62 69 ALA A O 1
ATOM 547 N N . GLU A 1 70 ? -8.986 0.069 10.466 1.00 87.44 70 GLU A N 1
ATOM 548 C CA . GLU A 1 70 ? -8.421 -0.809 11.502 1.00 87.44 70 GLU A CA 1
ATOM 549 C C . GLU A 1 70 ? -6.893 -0.922 11.393 1.00 87.44 70 GLU A C 1
ATOM 551 O O . GLU A 1 70 ? -6.188 -0.816 12.397 1.00 87.44 70 GLU A O 1
ATOM 556 N N . LEU A 1 71 ? -6.370 -1.063 10.169 1.00 87.50 71 LEU A N 1
ATOM 557 C CA . LEU A 1 71 ? -4.929 -1.077 9.890 1.00 87.50 71 LEU A CA 1
ATOM 558 C C . LEU A 1 71 ? -4.280 0.287 10.157 1.00 87.50 71 LEU A C 1
ATOM 560 O O . LEU A 1 71 ? -3.128 0.349 10.582 1.00 87.50 71 LEU A O 1
ATOM 564 N N . ALA A 1 72 ? -5.029 1.374 9.963 1.00 74.88 72 ALA A N 1
ATOM 565 C CA . ALA A 1 72 ? -4.591 2.739 10.227 1.00 74.88 72 ALA A CA 1
ATOM 566 C C . ALA A 1 72 ? -4.315 3.004 11.721 1.00 74.88 72 ALA A C 1
ATOM 568 O O . ALA A 1 72 ? -3.581 3.923 12.084 1.00 74.88 72 ALA A O 1
ATOM 569 N N . GLY A 1 73 ? -4.851 2.164 12.613 1.00 81.19 73 GLY A N 1
ATOM 570 C CA . GLY A 1 73 ? -4.498 2.185 14.030 1.00 81.19 73 GLY A CA 1
ATOM 571 C C . GLY A 1 73 ? -3.053 1.754 14.315 1.00 81.19 73 GLY A C 1
ATOM 572 O O . GLY A 1 73 ? -2.532 2.067 15.387 1.00 81.19 73 GLY A O 1
ATOM 573 N N . ASP A 1 74 ? -2.389 1.061 13.381 1.00 90.44 74 ASP A N 1
ATOM 574 C CA . ASP A 1 74 ? -1.014 0.591 13.543 1.00 90.44 74 ASP A CA 1
ATOM 575 C C . ASP A 1 74 ? -0.003 1.563 12.894 1.00 90.44 74 ASP A C 1
ATOM 577 O O . ASP A 1 74 ? 0.087 1.664 11.662 1.00 90.44 74 ASP A O 1
ATOM 581 N N . PRO A 1 75 ? 0.833 2.259 13.691 1.00 90.62 75 PRO A N 1
ATOM 582 C CA . PRO A 1 75 ? 1.816 3.200 13.160 1.00 90.62 75 PRO A CA 1
ATOM 583 C C . PRO A 1 75 ? 2.873 2.530 12.268 1.00 90.62 75 PRO A C 1
ATOM 585 O O . PRO A 1 75 ? 3.463 3.204 11.419 1.00 90.62 75 PRO A O 1
ATOM 588 N N . ARG A 1 76 ? 3.111 1.219 12.417 1.00 92.44 76 ARG A N 1
ATOM 589 C CA . ARG A 1 76 ? 4.046 0.466 11.567 1.00 92.44 76 ARG A CA 1
ATOM 590 C C . ARG A 1 76 ? 3.514 0.356 10.145 1.00 92.44 76 ARG A C 1
ATOM 592 O O . ARG A 1 76 ? 4.261 0.602 9.203 1.00 92.44 76 ARG A O 1
ATOM 599 N N . VAL A 1 77 ? 2.222 0.067 9.993 1.00 91.69 77 VAL A N 1
ATOM 600 C CA . VAL A 1 77 ? 1.563 -0.025 8.682 1.00 91.69 77 VAL A CA 1
ATOM 601 C C . VAL A 1 77 ? 1.584 1.333 7.987 1.00 91.69 77 VAL A C 1
ATOM 603 O O . VAL A 1 77 ? 1.995 1.428 6.832 1.00 91.69 77 VAL A O 1
ATOM 606 N N . HIS A 1 78 ? 1.259 2.408 8.712 1.00 91.38 78 HIS A N 1
ATOM 607 C CA . HIS A 1 78 ? 1.376 3.773 8.191 1.00 91.38 78 HIS A CA 1
ATOM 608 C C . HIS A 1 78 ? 2.792 4.109 7.714 1.00 91.38 78 HIS A C 1
ATOM 610 O O . HIS A 1 78 ? 2.956 4.725 6.658 1.00 91.38 78 HIS A O 1
ATOM 616 N N . TYR A 1 79 ? 3.812 3.740 8.493 1.00 92.94 79 TYR A N 1
ATOM 617 C CA . TYR A 1 79 ? 5.208 3.952 8.121 1.00 92.94 79 TYR A CA 1
ATOM 618 C C . TYR A 1 79 ? 5.576 3.179 6.849 1.00 92.94 79 TYR A C 1
ATOM 620 O O . TYR A 1 79 ? 6.103 3.774 5.911 1.00 92.94 79 TYR A O 1
ATOM 628 N N . LEU A 1 80 ? 5.254 1.884 6.792 1.00 93.50 80 LEU A N 1
ATOM 629 C CA . LEU A 1 80 ? 5.579 1.014 5.662 1.00 93.50 80 LEU A CA 1
ATOM 630 C C . LEU A 1 80 ? 4.885 1.460 4.371 1.00 93.50 80 LEU A C 1
ATOM 632 O O . LEU A 1 80 ? 5.537 1.564 3.336 1.00 93.50 80 LEU A O 1
ATOM 636 N N . LEU A 1 81 ? 3.597 1.807 4.421 1.00 91.88 81 LEU A N 1
ATOM 637 C CA . LEU A 1 81 ? 2.892 2.316 3.242 1.00 91.88 81 LEU A CA 1
ATOM 638 C C . LEU A 1 81 ? 3.525 3.619 2.741 1.00 91.88 81 LEU A C 1
ATOM 640 O O . LEU A 1 81 ? 3.845 3.725 1.560 1.00 91.88 81 LEU A O 1
ATOM 644 N N . LYS A 1 82 ? 3.796 4.586 3.630 1.00 92.12 82 LYS A N 1
ATOM 645 C CA . LYS A 1 82 ? 4.478 5.838 3.249 1.00 92.12 82 LYS A CA 1
ATOM 646 C C . LYS A 1 82 ? 5.857 5.588 2.642 1.00 92.12 82 LYS A C 1
ATOM 648 O O . LYS A 1 82 ? 6.196 6.230 1.652 1.00 92.12 82 LYS A O 1
ATOM 653 N N . TYR A 1 83 ? 6.626 4.665 3.217 1.00 92.69 83 TYR A N 1
ATOM 654 C CA . TYR A 1 83 ? 7.921 4.258 2.679 1.00 92.69 83 TYR A CA 1
ATOM 655 C C . TYR A 1 83 ? 7.779 3.692 1.260 1.00 92.69 83 TYR A C 1
ATOM 657 O O . TYR A 1 83 ? 8.485 4.132 0.359 1.00 92.69 83 TYR A O 1
ATOM 665 N N . GLY A 1 84 ? 6.808 2.800 1.033 1.00 91.19 84 GLY A N 1
ATOM 666 C CA . GLY A 1 84 ? 6.512 2.257 -0.293 1.00 91.19 84 GLY A CA 1
ATOM 667 C C . GLY A 1 84 ? 6.250 3.348 -1.333 1.00 91.19 84 GLY A C 1
ATOM 668 O O . GLY A 1 84 ? 6.890 3.362 -2.379 1.00 91.19 84 GLY A O 1
ATOM 669 N N . TYR A 1 85 ? 5.389 4.322 -1.019 1.00 91.94 85 TYR A N 1
ATOM 670 C CA . TYR A 1 85 ? 5.130 5.465 -1.907 1.00 91.94 85 TYR A CA 1
ATOM 671 C C . TYR A 1 85 ? 6.376 6.322 -2.178 1.00 91.94 85 TYR A C 1
ATOM 673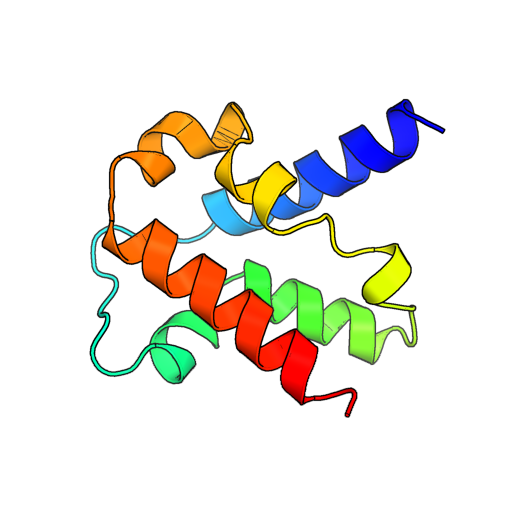 O O . TYR A 1 85 ? 6.554 6.800 -3.298 1.00 91.94 85 TYR A O 1
ATOM 681 N N . GLN A 1 86 ? 7.247 6.517 -1.182 1.00 90.19 86 GLN A N 1
ATOM 682 C CA . GLN A 1 86 ? 8.501 7.256 -1.366 1.00 90.19 86 GLN A CA 1
ATOM 683 C C . GLN A 1 86 ? 9.458 6.544 -2.326 1.00 90.19 86 GLN A C 1
ATOM 685 O O . GLN A 1 86 ? 10.065 7.209 -3.162 1.00 90.19 86 GLN A O 1
ATOM 690 N N . CYS A 1 87 ? 9.568 5.215 -2.246 1.00 87.44 87 CYS A N 1
ATOM 691 C CA . CYS A 1 87 ? 10.386 4.432 -3.174 1.00 87.44 87 CYS A CA 1
ATOM 692 C C . CYS A 1 87 ? 9.913 4.602 -4.625 1.00 87.44 87 CYS A C 1
ATOM 694 O O . CYS A 1 87 ? 10.722 4.888 -5.501 1.00 87.44 87 CYS A O 1
ATOM 696 N N . LEU A 1 88 ? 8.599 4.545 -4.861 1.00 84.25 88 LEU A N 1
ATOM 697 C CA . LEU A 1 88 ? 8.020 4.718 -6.201 1.00 84.25 88 LEU A CA 1
ATOM 698 C C . LEU A 1 88 ? 8.249 6.121 -6.773 1.00 84.25 88 LEU A C 1
ATOM 700 O O . LEU A 1 88 ? 8.429 6.280 -7.976 1.00 84.25 88 LEU A O 1
ATOM 704 N N . GLY A 1 89 ? 8.249 7.146 -5.917 1.00 73.69 89 GLY A N 1
ATOM 705 C CA . GLY A 1 89 ? 8.574 8.513 -6.326 1.00 73.69 89 GLY A CA 1
ATOM 706 C C . GLY A 1 89 ? 10.052 8.713 -6.677 1.00 73.69 89 GLY A C 1
ATOM 707 O O . GLY A 1 89 ? 10.372 9.626 -7.433 1.00 73.69 89 GLY A O 1
ATOM 708 N N . HIS A 1 90 ? 10.946 7.874 -6.146 1.00 59.47 90 HIS A N 1
ATOM 709 C CA . HIS A 1 90 ? 12.385 7.939 -6.409 1.00 59.47 90 HIS A CA 1
ATOM 710 C C . HIS A 1 90 ? 12.795 7.157 -7.672 1.00 59.47 90 HIS A C 1
ATOM 712 O O . HIS A 1 90 ? 13.762 7.534 -8.326 1.00 59.47 90 HIS A O 1
ATOM 718 N N . ASP A 1 91 ? 12.048 6.119 -8.061 1.00 54.31 91 ASP A N 1
ATOM 719 C CA . ASP A 1 91 ? 12.317 5.300 -9.260 1.00 54.31 91 ASP A CA 1
ATOM 720 C C . ASP A 1 91 ? 11.935 5.984 -10.595 1.00 54.31 91 ASP A C 1
ATOM 722 O O . ASP A 1 91 ? 12.124 5.421 -11.676 1.00 54.31 91 ASP A O 1
ATOM 726 N N . HIS A 1 92 ? 11.398 7.207 -10.548 1.00 45.22 92 HIS A N 1
ATOM 727 C CA . HIS A 1 92 ? 11.002 7.996 -11.723 1.00 45.22 92 HIS A CA 1
ATOM 728 C C . HIS A 1 92 ? 11.728 9.354 -11.836 1.00 45.22 92 HIS A C 1
ATOM 730 O O . HIS A 1 92 ? 11.273 10.220 -12.589 1.00 45.22 92 HIS A O 1
ATOM 736 N N . ALA A 1 93 ? 12.834 9.545 -11.103 1.00 39.25 93 ALA A N 1
ATOM 737 C CA . ALA A 1 93 ? 13.682 10.744 -11.142 1.00 39.25 93 ALA A CA 1
ATOM 738 C C . ALA A 1 93 ? 14.988 10.532 -11.926 1.00 39.25 93 ALA A C 1
ATOM 740 O O . ALA A 1 93 ? 15.569 9.426 -11.840 1.00 39.25 93 ALA A O 1
#

Radius of gyration: 12.81 Å; Cα contacts (8 Å, |Δi|>4): 68; chains: 1; bounding box: 31×21×34 Å

Solvent-accessible surface area (backbone atoms only — not comparable to full-atom values): 5603 Å² total; per-residue (Å²): 111,67,71,60,57,51,52,42,46,50,52,54,52,50,29,50,68,70,43,88,64,92,83,68,58,79,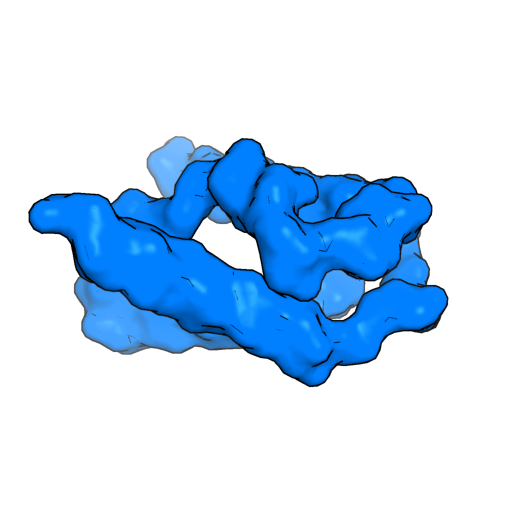91,49,45,70,70,58,40,63,78,28,48,51,46,49,50,52,53,50,37,53,74,71,73,47,64,53,81,82,62,53,69,57,70,66,60,58,72,66,31,76,92,39,52,76,56,60,72,36,68,64,53,54,48,47,54,53,50,53,56,52,53,60,63,56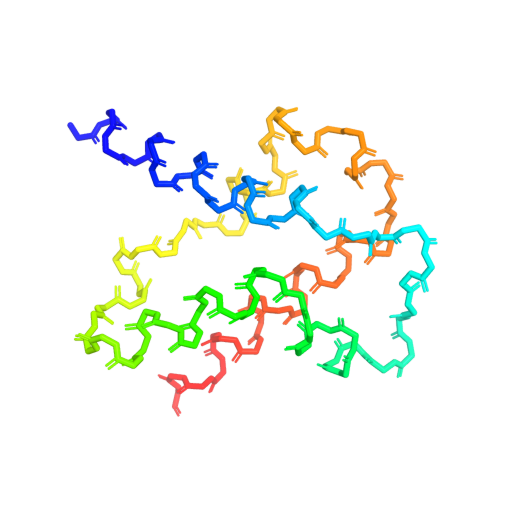,77,76,112